Protein AF-A0A377Q6G5-F1 (afdb_monomer_lite)

Foldseek 3Di:
DCDPPDVVVVPVVDDPDDDDDDDDDFDADPPAQQRTDDPDPHDDNHHDDVPPDDDDDDDPDDDDVVVVVVVVVCVVVVVD

Radius of gyration: 21.33 Å; chains: 1; bounding box: 59×20×46 Å

Secondary structure (DSSP, 8-state):
----S-HHHHHHHS-SS--------PPB-SSSTTSB--SSSS--SS---TT-------------THHHHHHHHHHHTT--

Sequence (80 aa):
MRVFANEKLVQQLTGTLAPIQ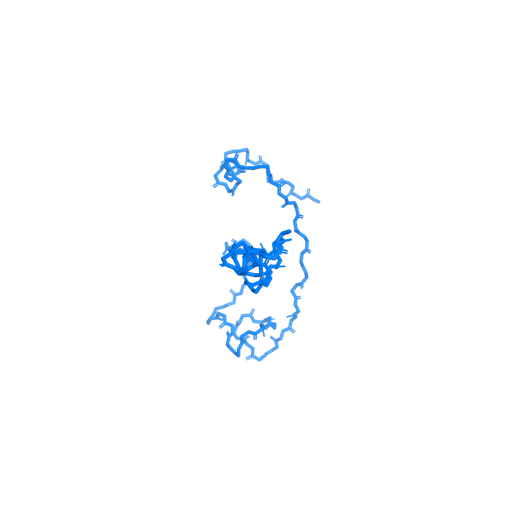ILASLKPSSVNPSHYEWSTRSGPPFSIQSGTACSAAITLSEQRPITLVLPILKKALGLD

Structure (mmCIF, N/CA/C/O backbone):
data_AF-A0A377Q6G5-F1
#
_entry.id   AF-A0A377Q6G5-F1
#
loop_
_atom_site.group_PDB
_atom_site.id
_atom_site.type_symbol
_atom_site.label_atom_id
_atom_site.label_alt_id
_atom_site.label_comp_id
_atom_site.label_asym_id
_atom_site.label_entity_id
_atom_site.label_seq_id
_atom_site.pdbx_PDB_ins_code
_atom_site.Cartn_x
_atom_site.Cartn_y
_atom_site.Cartn_z
_atom_site.occupancy
_atom_site.B_iso_or_equiv
_atom_site.auth_seq_id
_atom_site.auth_comp_id
_atom_site.auth_asym_id
_atom_site.auth_atom_id
_atom_site.pdbx_PDB_model_num
ATOM 1 N N . MET A 1 1 ? 16.424 -12.305 4.271 1.00 43.84 1 MET A N 1
ATOM 2 C CA . MET A 1 1 ? 15.584 -11.256 4.886 1.00 43.84 1 MET A CA 1
ATOM 3 C C . MET A 1 1 ? 16.456 -10.022 5.106 1.00 43.84 1 MET A C 1
ATOM 5 O O . MET A 1 1 ? 17.215 -9.994 6.061 1.00 43.84 1 MET A O 1
ATOM 9 N N . ARG A 1 2 ? 16.464 -9.052 4.179 1.00 48.84 2 ARG A N 1
ATOM 10 C CA . ARG A 1 2 ? 17.188 -7.783 4.382 1.00 48.84 2 ARG A CA 1
ATOM 11 C C . ARG A 1 2 ? 16.237 -6.821 5.080 1.00 48.84 2 ARG A C 1
ATOM 13 O O . ARG A 1 2 ? 15.520 -6.075 4.426 1.00 48.84 2 ARG A O 1
ATOM 20 N N . VAL A 1 3 ? 16.192 -6.920 6.405 1.00 58.34 3 VAL A N 1
ATOM 21 C CA . VAL A 1 3 ? 15.643 -5.862 7.257 1.00 58.34 3 VAL A CA 1
ATOM 22 C C . VAL A 1 3 ? 16.477 -4.616 6.966 1.00 58.34 3 VAL A C 1
ATOM 24 O O . VAL A 1 3 ? 17.698 -4.719 6.843 1.00 58.34 3 VAL A O 1
ATOM 27 N N . PHE A 1 4 ? 15.829 -3.482 6.720 1.00 61.91 4 PHE A N 1
ATOM 28 C CA . PHE A 1 4 ? 16.490 -2.226 6.376 1.00 61.91 4 PHE A CA 1
ATOM 29 C C . PHE A 1 4 ? 17.659 -1.962 7.341 1.00 61.91 4 PHE A C 1
ATOM 31 O O . PHE A 1 4 ? 17.447 -1.703 8.518 1.00 61.91 4 PHE A O 1
ATOM 38 N N . ALA A 1 5 ? 18.900 -2.047 6.854 1.00 61.34 5 ALA A N 1
ATOM 39 C CA . ALA A 1 5 ? 20.105 -1.945 7.688 1.00 61.34 5 ALA A CA 1
ATOM 40 C C . ALA A 1 5 ? 20.414 -0.502 8.140 1.00 61.34 5 ALA A C 1
ATOM 42 O O . ALA A 1 5 ? 21.484 -0.233 8.677 1.00 61.34 5 ALA A O 1
ATOM 43 N N . ASN A 1 6 ? 19.505 0.438 7.869 1.00 73.81 6 ASN A N 1
ATOM 44 C CA . ASN A 1 6 ? 19.656 1.851 8.175 1.00 73.81 6 ASN A CA 1
ATOM 45 C C . ASN A 1 6 ? 18.457 2.320 9.000 1.00 73.81 6 ASN A C 1
ATOM 47 O O . ASN A 1 6 ? 17.365 2.531 8.470 1.00 73.81 6 ASN A O 1
ATOM 51 N N . GLU A 1 7 ? 18.690 2.509 10.294 1.00 70.94 7 GLU A N 1
ATOM 52 C CA . GLU A 1 7 ? 17.678 2.927 11.263 1.00 70.94 7 GLU A CA 1
ATOM 53 C C . GLU A 1 7 ? 17.060 4.291 10.926 1.00 70.94 7 GLU A C 1
ATOM 55 O O . GLU A 1 7 ? 15.869 4.489 11.157 1.00 70.94 7 GLU A O 1
ATOM 60 N N . LYS A 1 8 ? 17.816 5.208 10.300 1.00 72.94 8 LYS A N 1
ATOM 61 C CA . LYS A 1 8 ? 17.275 6.506 9.856 1.00 72.94 8 LYS A CA 1
ATOM 62 C C . LYS A 1 8 ? 16.250 6.341 8.738 1.00 72.94 8 LYS A C 1
ATOM 64 O O . LYS A 1 8 ? 15.239 7.033 8.732 1.00 72.94 8 LYS A O 1
ATOM 69 N N . LEU A 1 9 ? 16.492 5.413 7.812 1.00 72.44 9 LEU A N 1
ATOM 70 C CA . LEU A 1 9 ? 15.551 5.117 6.731 1.00 72.44 9 LEU A CA 1
ATOM 71 C C . LEU A 1 9 ? 14.287 4.453 7.284 1.00 72.44 9 LEU A C 1
ATOM 73 O O . LEU A 1 9 ? 13.185 4.786 6.865 1.00 72.44 9 LEU A O 1
ATOM 77 N N . VAL A 1 10 ? 14.444 3.550 8.258 1.00 74.75 10 VAL A N 1
ATOM 78 C CA . VAL A 1 10 ? 13.304 2.946 8.959 1.00 74.75 10 VAL A CA 1
ATOM 79 C C . VAL A 1 10 ? 12.475 4.038 9.622 1.00 74.75 10 VAL A C 1
ATOM 81 O O . VAL A 1 10 ? 11.306 4.154 9.294 1.00 74.75 10 VAL A O 1
ATOM 84 N N . GLN A 1 11 ? 13.074 4.915 10.432 1.00 73.19 11 GLN A N 1
ATOM 85 C CA . GLN A 1 11 ? 12.359 6.017 11.096 1.00 73.19 11 GLN A CA 1
ATOM 86 C C . GLN A 1 11 ? 11.649 6.981 10.130 1.00 73.19 11 GLN A C 1
ATOM 88 O O . GLN A 1 11 ? 10.620 7.544 10.487 1.00 73.19 11 GLN A O 1
ATOM 93 N N . GLN A 1 12 ? 12.172 7.186 8.918 1.00 73.88 12 GLN A N 1
ATOM 94 C CA . GLN A 1 12 ? 11.512 8.017 7.903 1.00 73.88 12 GLN A CA 1
ATOM 95 C C . GLN A 1 12 ? 10.330 7.314 7.215 1.00 73.88 12 GLN A C 1
ATOM 97 O O . GLN A 1 12 ? 9.423 7.991 6.734 1.00 73.88 12 GLN A O 1
ATOM 102 N N . LEU A 1 13 ? 10.338 5.978 7.146 1.00 71.56 13 LEU A N 1
ATOM 103 C CA . LEU A 1 13 ? 9.329 5.177 6.441 1.00 71.56 13 LEU A CA 1
ATOM 104 C C . LEU A 1 13 ? 8.246 4.620 7.376 1.00 71.56 13 LEU A C 1
ATOM 106 O O . LEU A 1 13 ? 7.071 4.593 7.017 1.00 71.56 13 LEU A O 1
ATOM 110 N N . THR A 1 14 ? 8.622 4.173 8.574 1.00 69.88 14 THR A N 1
ATOM 111 C CA . THR A 1 14 ? 7.693 3.829 9.650 1.00 69.88 14 THR A CA 1
ATOM 112 C C . THR A 1 14 ? 7.391 5.109 10.409 1.00 69.88 14 THR A C 1
ATOM 114 O O . THR A 1 14 ? 8.253 5.609 11.128 1.00 69.88 14 THR A O 1
ATOM 117 N N . GLY A 1 15 ? 6.191 5.662 10.218 1.00 69.69 15 GLY A N 1
ATOM 118 C CA . GLY A 1 15 ? 5.720 6.809 10.995 1.00 69.69 15 GLY A CA 1
ATOM 119 C C . GLY A 1 15 ? 5.667 6.520 12.504 1.00 69.69 15 GLY A C 1
ATOM 120 O O . GLY A 1 15 ? 6.172 5.518 12.997 1.00 69.69 15 GLY A O 1
ATOM 121 N N . THR A 1 16 ? 4.991 7.369 13.271 1.00 66.44 16 THR A N 1
ATOM 122 C CA . THR A 1 16 ? 4.918 7.285 14.745 1.00 66.44 16 THR A CA 1
ATOM 123 C C . THR A 1 16 ? 4.164 6.072 15.313 1.00 66.44 16 THR A C 1
ATOM 125 O O . THR A 1 16 ? 4.028 5.959 16.529 1.00 66.44 16 THR A O 1
ATOM 128 N N . LEU A 1 17 ? 3.657 5.171 14.470 1.00 68.00 17 LEU A N 1
ATOM 129 C CA . LEU A 1 17 ? 2.820 4.038 14.866 1.00 68.00 17 LEU A CA 1
ATOM 130 C C . LEU A 1 17 ? 3.570 2.707 14.760 1.00 68.00 17 LEU A C 1
ATOM 132 O O . LEU A 1 17 ? 4.528 2.571 14.001 1.00 68.00 17 LEU A O 1
ATOM 136 N N . ALA A 1 18 ? 3.096 1.708 15.508 1.00 74.12 18 ALA A N 1
ATOM 137 C CA . ALA A 1 18 ? 3.657 0.363 15.483 1.00 74.12 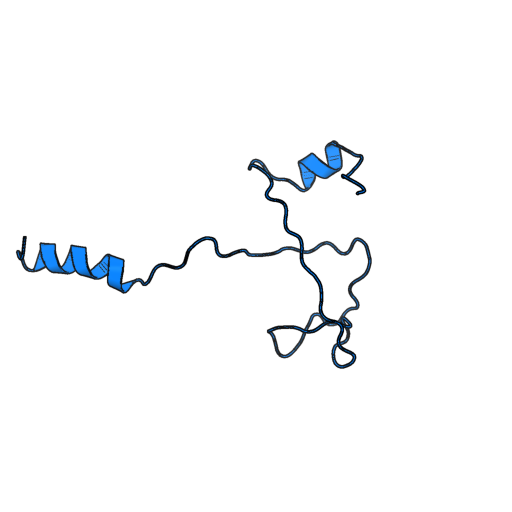18 ALA A CA 1
ATOM 138 C C . ALA A 1 18 ? 3.603 -0.227 14.055 1.00 74.12 18 ALA A C 1
ATOM 140 O O . ALA A 1 18 ? 2.518 -0.300 13.469 1.00 74.12 18 ALA A O 1
ATOM 141 N N . PRO A 1 19 ? 4.743 -0.644 13.475 1.00 70.75 19 PRO A N 1
ATOM 142 C CA . PRO A 1 19 ? 4.777 -1.155 12.113 1.00 70.75 19 PRO A CA 1
ATOM 143 C C . PRO A 1 19 ? 4.127 -2.540 12.021 1.00 70.75 19 PRO A C 1
ATOM 145 O O . PRO A 1 19 ? 4.414 -3.430 12.820 1.00 70.75 19 PRO A O 1
ATOM 148 N N . ILE A 1 20 ? 3.285 -2.737 11.005 1.00 74.06 20 ILE A N 1
ATOM 149 C CA . ILE A 1 20 ? 2.669 -4.029 10.678 1.00 74.06 20 ILE A CA 1
ATOM 150 C C . ILE A 1 20 ? 3.377 -4.601 9.447 1.00 74.06 20 ILE A C 1
ATOM 152 O O . ILE A 1 20 ? 3.494 -3.928 8.423 1.00 74.06 20 ILE A O 1
ATOM 156 N N . GLN A 1 21 ? 3.852 -5.847 9.535 1.00 77.62 21 GLN A N 1
ATOM 157 C CA . GLN A 1 21 ? 4.455 -6.529 8.390 1.00 77.62 21 GLN A CA 1
ATOM 158 C C . GLN A 1 21 ? 3.372 -7.024 7.429 1.00 77.62 21 GLN A C 1
ATOM 160 O O . GLN A 1 21 ? 2.436 -7.711 7.832 1.00 77.62 21 GLN A O 1
ATOM 165 N N . ILE A 1 22 ? 3.548 -6.730 6.141 1.00 77.25 22 ILE A N 1
ATOM 166 C CA . ILE A 1 22 ? 2.673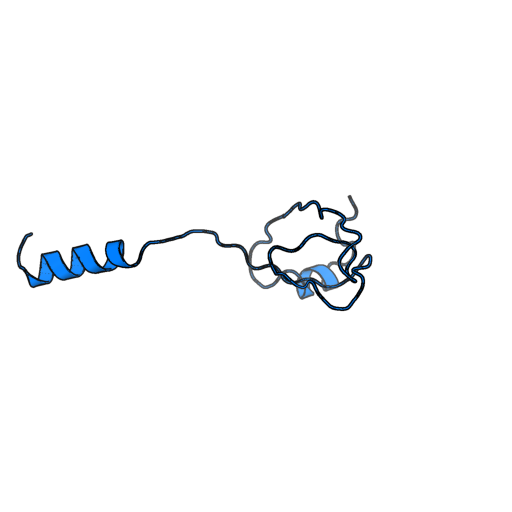 -7.200 5.066 1.00 77.25 22 ILE A CA 1
ATOM 167 C C . ILE A 1 22 ? 3.531 -7.938 4.047 1.00 77.25 22 ILE A C 1
ATOM 169 O O . ILE A 1 22 ? 4.558 -7.429 3.598 1.00 77.25 22 ILE A O 1
ATOM 173 N N . LEU A 1 23 ? 3.096 -9.138 3.676 1.00 82.50 23 LEU A N 1
ATOM 174 C CA . LEU A 1 23 ? 3.675 -9.913 2.587 1.00 82.50 23 LEU A CA 1
ATOM 175 C C . LEU A 1 23 ? 2.627 -10.015 1.483 1.00 82.50 23 LEU A C 1
ATOM 177 O O . LEU A 1 23 ? 1.543 -10.550 1.700 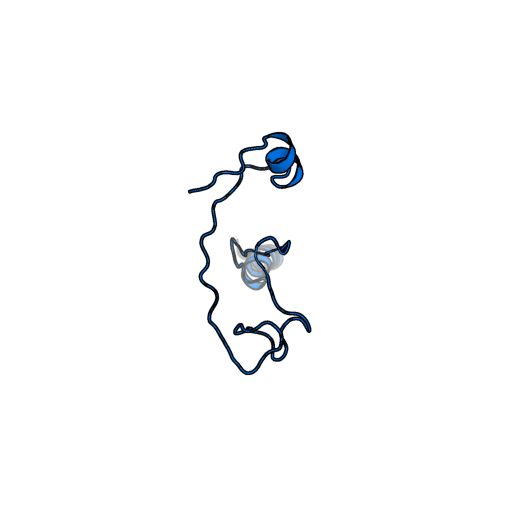1.00 82.50 23 LEU A O 1
ATOM 181 N N . ALA A 1 24 ? 2.951 -9.484 0.310 1.00 82.06 24 ALA A N 1
ATOM 182 C CA . ALA A 1 24 ? 2.092 -9.535 -0.862 1.00 82.06 24 ALA A CA 1
ATOM 183 C C . ALA A 1 24 ? 2.862 -10.132 -2.040 1.00 82.06 24 ALA A C 1
ATOM 185 O O . ALA A 1 24 ? 4.053 -9.867 -2.218 1.00 82.06 24 ALA A O 1
ATOM 186 N N . SER A 1 25 ? 2.171 -10.923 -2.855 1.00 84.81 25 SER A N 1
ATOM 187 C CA . SER A 1 25 ? 2.697 -11.453 -4.110 1.00 84.81 25 SER A CA 1
ATOM 188 C C . SER A 1 25 ? 2.004 -10.752 -5.266 1.00 84.81 25 SER A C 1
ATOM 190 O O . SER A 1 25 ? 0.779 -10.793 -5.382 1.00 84.81 25 SER A O 1
ATOM 192 N N . LEU A 1 26 ? 2.791 -10.096 -6.114 1.00 85.19 26 LEU A N 1
ATOM 193 C CA . LEU A 1 26 ? 2.280 -9.449 -7.313 1.00 85.19 26 LEU A CA 1
ATOM 194 C C . LEU A 1 26 ? 2.027 -10.506 -8.393 1.00 85.19 26 LEU A C 1
ATOM 196 O O . LEU A 1 26 ? 2.872 -11.370 -8.628 1.00 85.19 26 LEU A O 1
ATOM 200 N N . LYS A 1 27 ? 0.868 -10.432 -9.051 1.00 88.62 27 LYS A N 1
ATOM 201 C CA . LYS A 1 27 ? 0.511 -11.322 -10.162 1.00 88.62 27 LYS A CA 1
ATOM 202 C C . LYS A 1 27 ? 1.010 -10.725 -11.480 1.00 88.62 27 LYS A C 1
ATOM 204 O O . LYS A 1 27 ? 0.592 -9.609 -11.796 1.00 88.62 27 LYS A O 1
ATOM 209 N N . PRO A 1 28 ? 1.897 -11.397 -12.232 1.00 87.19 28 PRO A N 1
ATOM 210 C CA . PRO A 1 28 ? 2.409 -10.872 -13.495 1.00 87.19 28 PRO A CA 1
ATOM 211 C C . PRO A 1 28 ? 1.319 -10.760 -14.566 1.00 87.19 28 PRO A C 1
ATOM 213 O O . PRO A 1 28 ? 0.437 -11.608 -14.650 1.00 87.19 28 PRO A O 1
ATOM 216 N N . SER A 1 29 ? 1.411 -9.748 -15.427 1.00 84.88 29 SER A N 1
ATOM 217 C CA . SER A 1 29 ? 0.540 -9.587 -16.596 1.00 84.88 29 SER A CA 1
ATOM 218 C C . SER A 1 29 ? 1.304 -8.941 -17.745 1.00 84.88 29 SER A C 1
ATOM 220 O O . SER A 1 29 ? 1.991 -7.944 -17.549 1.00 84.88 29 SER A O 1
ATOM 222 N N . SER A 1 30 ? 1.165 -9.472 -18.959 1.00 79.75 30 SER A N 1
ATOM 223 C CA . SER A 1 30 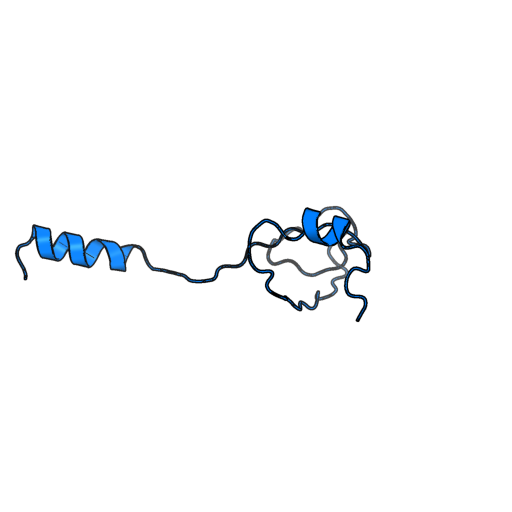? 1.770 -8.899 -20.171 1.00 79.75 30 SER A CA 1
ATOM 224 C C . SER A 1 30 ? 0.946 -7.765 -20.788 1.00 79.75 30 SER A C 1
ATOM 226 O O . SER A 1 30 ? 1.375 -7.164 -21.767 1.00 79.75 30 SER A O 1
ATOM 228 N N . VAL A 1 31 ? -0.247 -7.495 -20.250 1.00 81.19 31 VAL A N 1
ATOM 229 C CA . VAL A 1 31 ? -1.213 -6.554 -20.838 1.00 81.19 31 VAL A CA 1
ATOM 230 C C . VAL A 1 31 ? -0.945 -5.115 -20.392 1.00 81.19 31 VAL A C 1
ATOM 232 O O . VAL A 1 31 ? -1.204 -4.178 -21.142 1.00 81.19 31 VAL A O 1
ATOM 235 N N . ASN A 1 32 ? -0.404 -4.930 -19.185 1.00 80.19 32 ASN A N 1
ATOM 236 C CA . ASN A 1 32 ? -0.213 -3.612 -18.584 1.00 80.19 32 ASN A CA 1
ATOM 237 C C . ASN A 1 32 ? 1.259 -3.163 -18.645 1.00 80.19 32 ASN A C 1
ATOM 239 O O . ASN A 1 32 ? 2.141 -3.988 -18.398 1.00 80.19 32 ASN A O 1
ATOM 243 N N . PRO A 1 33 ? 1.545 -1.857 -18.842 1.00 81.88 33 PRO A N 1
ATOM 244 C CA . PRO A 1 33 ? 2.910 -1.306 -18.809 1.00 81.88 33 PRO A CA 1
ATOM 245 C C . PRO A 1 33 ? 3.672 -1.577 -17.506 1.00 81.88 33 PRO A C 1
ATOM 247 O O . PRO A 1 33 ? 4.899 -1.585 -17.483 1.00 81.88 33 PRO A O 1
ATOM 250 N N . SER A 1 34 ? 2.948 -1.806 -16.412 1.00 84.19 34 SER A N 1
ATOM 251 C CA . SER A 1 34 ? 3.535 -2.131 -15.116 1.00 84.19 34 SER A CA 1
ATOM 252 C C . SER A 1 34 ? 3.984 -3.590 -14.984 1.00 84.19 34 SER A C 1
ATOM 254 O O . SER A 1 34 ? 4.572 -3.930 -13.964 1.00 84.19 34 SER A O 1
ATOM 256 N N . HIS A 1 35 ? 3.641 -4.453 -15.946 1.00 86.06 35 HIS A N 1
ATOM 257 C CA . HIS A 1 35 ? 3.848 -5.906 -15.935 1.00 86.06 35 HIS A CA 1
ATOM 258 C C . HIS A 1 35 ? 3.100 -6.696 -14.843 1.00 86.06 35 HIS A C 1
ATOM 260 O O . HIS A 1 35 ? 3.448 -7.843 -14.560 1.00 86.06 35 HIS A O 1
ATOM 266 N N . TYR A 1 36 ? 2.051 -6.118 -14.248 1.00 88.12 36 TYR A N 1
ATOM 267 C CA . TYR A 1 36 ? 1.270 -6.743 -13.172 1.00 88.12 36 TYR A CA 1
ATOM 268 C C . TYR A 1 36 ? -0.244 -6.598 -13.388 1.00 88.12 36 TYR A C 1
ATOM 270 O O . TYR A 1 36 ? -0.704 -5.719 -14.126 1.00 88.12 36 TYR A O 1
ATOM 278 N N . GLU A 1 37 ? -1.019 -7.485 -12.765 1.00 87.94 37 GLU A N 1
ATOM 279 C CA . GLU A 1 37 ? -2.479 -7.391 -12.690 1.00 87.94 37 GLU A CA 1
ATOM 280 C C . GLU A 1 37 ? -2.918 -6.285 -11.725 1.00 87.94 37 GLU A C 1
ATOM 282 O O . GLU A 1 37 ? -2.333 -6.102 -10.656 1.00 87.94 37 GLU A O 1
ATOM 287 N N . TRP A 1 38 ? -4.000 -5.593 -12.085 1.00 85.69 38 TRP A N 1
ATOM 288 C CA . TRP A 1 38 ? -4.609 -4.541 -11.276 1.00 85.69 38 TRP A CA 1
ATOM 289 C C . TRP A 1 38 ? -6.106 -4.774 -11.150 1.00 85.69 38 TRP A C 1
ATOM 291 O O . TRP A 1 38 ? -6.755 -5.243 -12.083 1.00 85.69 38 TRP A O 1
ATOM 301 N N . SER A 1 39 ? -6.663 -4.404 -9.998 1.00 81.69 39 SER A N 1
ATOM 302 C CA . SER A 1 39 ? -8.115 -4.326 -9.810 1.00 81.69 39 SER A CA 1
ATOM 303 C C . SER A 1 39 ? -8.742 -3.222 -10.668 1.00 81.69 39 SER A C 1
ATOM 305 O O . SER A 1 39 ? -9.914 -3.303 -11.031 1.00 81.69 39 SER A O 1
ATOM 307 N N . THR A 1 40 ? -7.964 -2.196 -11.018 1.00 76.25 40 THR A N 1
ATOM 308 C CA . THR A 1 40 ? -8.343 -1.144 -11.959 1.00 76.25 40 THR A CA 1
ATOM 309 C C . THR A 1 40 ? -8.022 -1.552 -13.394 1.00 76.25 40 THR A C 1
ATOM 311 O O . THR A 1 40 ? -7.017 -2.200 -13.666 1.00 76.25 40 THR A O 1
ATOM 314 N N . ARG A 1 41 ? -8.861 -1.118 -14.346 1.00 70.94 41 ARG A N 1
ATOM 315 C CA . ARG A 1 41 ? -8.692 -1.418 -15.781 1.00 70.94 41 ARG A CA 1
ATOM 316 C C . ARG A 1 41 ? -7.316 -1.012 -16.327 1.00 70.94 41 ARG A C 1
ATOM 318 O O . ARG A 1 41 ? -6.811 -1.665 -17.229 1.00 70.94 41 ARG A O 1
ATOM 325 N N . SER A 1 42 ? -6.742 0.065 -15.796 1.00 72.81 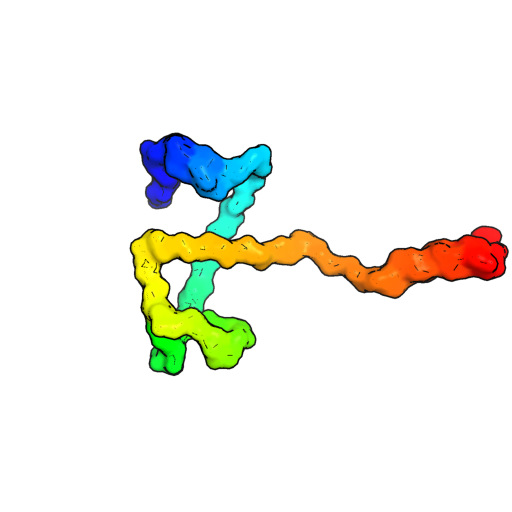42 SER A N 1
ATOM 326 C CA . SER A 1 42 ? -5.386 0.516 -16.100 1.00 72.81 42 SER A CA 1
ATOM 327 C C . SER A 1 42 ? -4.572 0.496 -14.816 1.00 72.81 42 SER A C 1
ATOM 329 O O . SER A 1 42 ? -4.993 1.066 -13.805 1.00 72.81 42 SER A O 1
ATOM 331 N N . GLY A 1 43 ? -3.411 -0.148 -14.873 1.00 80.62 43 GLY A N 1
ATOM 332 C CA . GLY A 1 43 ? -2.345 0.050 -13.900 1.00 80.62 43 GLY A CA 1
ATOM 333 C C . GLY A 1 43 ? -1.615 1.384 -14.114 1.00 80.62 43 GLY A C 1
ATOM 334 O O . GLY A 1 43 ? -1.996 2.168 -14.992 1.00 80.62 43 GLY A O 1
ATOM 335 N N . PRO A 1 44 ? -0.549 1.646 -13.341 1.00 82.00 44 PRO A N 1
ATOM 336 C CA . PRO A 1 44 ? 0.333 2.777 -13.572 1.00 82.00 44 PRO A CA 1
ATOM 337 C C . PRO A 1 44 ? 0.992 2.682 -14.962 1.00 82.00 44 PRO A C 1
ATOM 339 O O . PRO A 1 44 ? 1.309 1.581 -15.421 1.00 82.00 44 PRO A O 1
ATOM 342 N N . PRO A 1 45 ? 1.244 3.823 -15.630 1.00 85.25 45 PRO A N 1
ATOM 343 C CA . PRO A 1 45 ? 1.805 3.864 -16.983 1.00 85.25 45 PRO A CA 1
ATOM 344 C C . PRO A 1 45 ? 3.322 3.590 -17.020 1.00 85.25 45 PRO A C 1
ATOM 346 O O . PRO A 1 45 ? 3.985 3.929 -17.995 1.00 85.25 45 PRO A O 1
ATOM 349 N N . PHE A 1 46 ? 3.887 3.008 -15.959 1.00 84.56 46 PHE A N 1
ATOM 350 C CA . PHE A 1 46 ? 5.315 2.742 -15.806 1.00 84.56 46 PHE A CA 1
ATOM 351 C C . PHE A 1 46 ? 5.565 1.359 -15.193 1.00 84.56 46 PHE A C 1
ATOM 353 O O . PHE A 1 46 ? 4.739 0.834 -14.444 1.00 84.56 46 PHE A O 1
ATOM 360 N N . SER A 1 47 ? 6.733 0.792 -15.501 1.00 83.88 47 SER A N 1
ATOM 361 C CA . SER A 1 47 ? 7.201 -0.488 -14.961 1.00 83.88 47 SER A CA 1
ATOM 362 C C . SER A 1 47 ? 7.572 -0.364 -13.481 1.00 83.88 47 SER A C 1
ATOM 364 O O . SER A 1 47 ? 8.265 0.577 -13.088 1.00 83.88 47 SER A O 1
ATOM 366 N N . ILE A 1 48 ? 7.120 -1.310 -12.654 1.00 83.94 48 ILE A N 1
ATOM 367 C CA . ILE A 1 48 ? 7.476 -1.361 -11.230 1.00 83.94 48 ILE A CA 1
ATOM 368 C C . ILE A 1 48 ? 8.818 -2.080 -11.087 1.00 83.94 48 ILE A C 1
ATOM 370 O O . ILE A 1 48 ? 8.959 -3.238 -11.481 1.00 83.94 48 ILE A O 1
ATOM 374 N N . GLN A 1 49 ? 9.792 -1.396 -10.491 1.00 83.38 49 GLN A N 1
ATOM 375 C CA . GLN A 1 49 ? 11.151 -1.888 -10.292 1.00 83.38 49 GLN A CA 1
ATOM 376 C C . GLN A 1 49 ? 11.434 -2.154 -8.808 1.00 83.38 49 GLN A C 1
ATOM 378 O O . GLN A 1 49 ? 10.711 -1.716 -7.909 1.00 83.38 49 GLN A O 1
ATOM 383 N N . SER A 1 50 ? 12.529 -2.861 -8.531 1.00 81.56 50 SER A N 1
ATOM 384 C CA . SER A 1 50 ? 13.028 -3.009 -7.163 1.00 81.56 50 SER A CA 1
ATOM 385 C C . SER A 1 50 ? 13.326 -1.638 -6.556 1.00 81.56 50 SER A C 1
ATOM 387 O O . SER A 1 50 ? 14.115 -0.873 -7.103 1.00 81.56 50 SER A O 1
ATOM 389 N N . GLY A 1 51 ? 12.715 -1.340 -5.409 1.00 80.00 51 GLY A N 1
ATOM 390 C CA . GLY A 1 51 ? 12.878 -0.054 -4.726 1.00 80.00 51 GLY A CA 1
ATOM 391 C C . GLY A 1 51 ? 11.891 1.035 -5.155 1.00 80.00 51 GLY A C 1
ATOM 392 O O . GLY A 1 51 ? 11.979 2.145 -4.636 1.00 80.00 51 GLY A O 1
ATOM 393 N N . THR A 1 52 ? 10.930 0.743 -6.042 1.00 82.69 52 THR A N 1
ATOM 394 C CA . THR A 1 52 ? 9.799 1.649 -6.286 1.00 82.69 52 THR A CA 1
ATOM 395 C C . THR A 1 52 ? 9.036 1.879 -4.978 1.00 82.69 52 THR A C 1
ATOM 397 O O . THR A 1 52 ? 8.586 0.929 -4.337 1.00 82.69 52 THR A O 1
ATOM 400 N N . ALA A 1 53 ? 8.909 3.144 -4.573 1.00 80.38 53 ALA A N 1
ATOM 401 C CA . ALA A 1 53 ? 8.129 3.516 -3.401 1.00 80.38 53 ALA A CA 1
ATOM 402 C C . ALA A 1 53 ? 6.637 3.301 -3.683 1.00 80.38 53 ALA A C 1
ATOM 404 O O . ALA A 1 53 ? 6.110 3.790 -4.683 1.00 80.38 53 ALA A O 1
ATOM 405 N N . CYS A 1 54 ? 5.964 2.587 -2.786 1.00 76.62 54 CYS A N 1
ATOM 406 C CA . CYS A 1 54 ? 4.546 2.276 -2.896 1.00 76.62 54 CYS A CA 1
ATOM 407 C C . CYS A 1 54 ? 3.832 2.674 -1.606 1.00 76.62 54 CYS A C 1
ATOM 409 O O . CYS A 1 54 ? 4.345 2.443 -0.512 1.00 76.62 54 CYS A O 1
ATOM 411 N N . SER A 1 55 ? 2.619 3.199 -1.748 1.00 76.56 55 SER A N 1
ATOM 412 C CA . SER A 1 55 ? 1.689 3.407 -0.638 1.00 76.56 55 SER A CA 1
ATOM 413 C C . SER A 1 55 ? 0.557 2.394 -0.753 1.00 76.56 55 SER A C 1
ATOM 415 O O . SER A 1 55 ? 0.047 2.162 -1.849 1.00 76.56 55 SER A O 1
ATOM 417 N N . ALA A 1 56 ? 0.151 1.798 0.365 1.00 75.06 56 ALA A N 1
ATOM 418 C CA . ALA A 1 56 ? -0.966 0.862 0.421 1.00 75.06 56 ALA A CA 1
ATOM 419 C C . ALA A 1 56 ? -2.002 1.344 1.442 1.00 75.06 56 ALA A C 1
ATOM 421 O O . ALA A 1 56 ? -1.645 1.754 2.544 1.00 75.06 56 ALA A O 1
ATOM 422 N N . ALA A 1 57 ? -3.281 1.276 1.073 1.00 76.88 57 ALA A N 1
ATOM 423 C CA . ALA A 1 57 ? -4.398 1.471 1.989 1.00 76.88 57 ALA A CA 1
ATOM 424 C C . ALA A 1 57 ? -4.953 0.099 2.384 1.00 76.88 57 ALA A C 1
ATOM 426 O O . ALA A 1 57 ? -5.222 -0.733 1.518 1.00 76.88 57 ALA A O 1
ATOM 427 N N . ILE A 1 58 ? -5.100 -0.143 3.686 1.00 76.62 58 ILE A N 1
ATOM 428 C CA . ILE A 1 58 ? -5.555 -1.425 4.232 1.00 76.62 58 ILE A CA 1
ATOM 429 C C . ILE A 1 58 ? -6.810 -1.155 5.044 1.00 76.62 58 ILE A C 1
ATOM 431 O O . ILE A 1 58 ? -6.775 -0.415 6.027 1.00 76.62 58 ILE A O 1
ATOM 435 N N . THR A 1 59 ? -7.917 -1.763 4.640 1.00 81.06 59 THR A N 1
ATOM 436 C CA . THR A 1 59 ? -9.165 -1.698 5.399 1.00 81.06 59 THR A CA 1
ATOM 437 C C . THR A 1 59 ? -9.090 -2.689 6.558 1.00 81.06 59 THR A C 1
ATOM 439 O O . THR A 1 59 ? -9.057 -3.896 6.335 1.00 81.06 59 THR A O 1
ATOM 442 N N . LEU A 1 60 ? -9.043 -2.184 7.795 1.00 81.88 60 LEU A N 1
ATOM 443 C CA . LEU A 1 60 ? -9.005 -3.013 9.011 1.00 81.88 60 LEU A CA 1
ATOM 444 C C . LEU A 1 60 ? -10.398 -3.492 9.446 1.00 81.88 60 LEU A C 1
ATOM 446 O O . LEU A 1 60 ? -10.528 -4.561 10.036 1.00 81.88 60 LEU A O 1
ATOM 450 N N . SER A 1 61 ? -11.437 -2.705 9.164 1.00 81.50 61 SER A N 1
ATOM 451 C CA . SER A 1 61 ? -12.826 -3.052 9.454 1.00 81.50 61 SER A CA 1
ATOM 452 C C . SER A 1 61 ? -13.776 -2.358 8.482 1.00 81.50 61 SER A C 1
ATOM 454 O O . SER A 1 61 ? -13.522 -1.248 8.017 1.00 81.50 61 SER A O 1
ATOM 456 N N . GLU A 1 62 ? -14.886 -3.025 8.177 1.00 82.69 62 GLU A N 1
ATOM 457 C CA . GLU A 1 62 ? -15.985 -2.469 7.395 1.00 82.69 62 GLU A CA 1
ATOM 458 C C . GLU A 1 62 ? -17.237 -2.444 8.275 1.00 82.69 62 GLU A C 1
ATOM 460 O O . GLU A 1 62 ? -17.644 -3.469 8.823 1.00 82.69 62 GLU A O 1
ATOM 465 N N . GLN A 1 63 ? -17.852 -1.270 8.426 1.00 80.31 63 GLN A N 1
ATOM 466 C CA . GLN A 1 63 ? -19.081 -1.111 9.198 1.00 80.31 63 GLN A CA 1
ATOM 467 C C . GLN A 1 63 ? -20.176 -0.499 8.327 1.00 80.31 63 GLN A C 1
ATOM 469 O O . GLN A 1 63 ? -20.004 0.563 7.731 1.00 80.31 63 GLN A O 1
ATOM 474 N N . ARG A 1 64 ? -21.339 -1.158 8.285 1.00 83.94 64 ARG A N 1
ATOM 475 C CA . ARG A 1 64 ? -22.502 -0.666 7.540 1.00 83.94 64 ARG A CA 1
ATOM 476 C C . ARG A 1 64 ? -23.098 0.562 8.247 1.00 83.94 64 ARG A C 1
ATOM 478 O O . ARG A 1 64 ? -23.430 0.455 9.430 1.00 83.94 64 ARG A O 1
ATOM 485 N N . PRO A 1 65 ? -23.329 1.690 7.546 1.00 76.88 65 PRO A N 1
ATOM 486 C CA . PRO A 1 65 ? -23.895 2.896 8.157 1.00 76.88 65 PRO A CA 1
ATOM 487 C C . PRO A 1 65 ? -25.256 2.674 8.831 1.00 76.88 65 PRO A C 1
ATOM 489 O O . PRO A 1 65 ? -25.536 3.277 9.861 1.00 76.88 65 PRO A O 1
ATOM 492 N N . ILE A 1 66 ? -26.088 1.762 8.310 1.00 79.44 66 ILE A N 1
ATOM 493 C CA . ILE A 1 66 ? -27.405 1.443 8.893 1.00 79.44 66 ILE A CA 1
ATOM 494 C C . ILE A 1 66 ? -27.313 0.939 10.341 1.00 79.44 66 ILE A C 1
ATOM 496 O O . ILE A 1 66 ? -28.197 1.214 11.151 1.00 79.44 66 ILE A O 1
ATOM 500 N N . THR A 1 67 ? -26.208 0.279 10.695 1.00 75.31 67 THR A N 1
ATOM 501 C CA . THR A 1 67 ? -25.942 -0.192 12.057 1.00 75.31 67 THR A CA 1
ATOM 502 C C . THR A 1 67 ? -25.776 0.975 13.040 1.00 75.31 67 THR A C 1
ATOM 504 O O . THR A 1 67 ? -26.062 0.813 14.221 1.00 75.31 67 THR A O 1
ATOM 507 N N . LEU A 1 68 ? -25.374 2.162 12.566 1.00 74.62 68 LEU A N 1
ATOM 508 C CA . LEU A 1 68 ? -25.281 3.388 13.371 1.00 74.62 68 LEU A CA 1
ATOM 509 C C . LEU A 1 68 ? -26.624 4.125 13.487 1.00 74.62 68 LEU A C 1
ATOM 511 O O . LEU A 1 68 ? -26.874 4.788 14.488 1.00 74.62 68 LEU A O 1
ATOM 515 N N . VAL A 1 69 ? -27.500 4.003 12.486 1.00 79.94 69 VAL A N 1
ATOM 516 C CA . VAL A 1 69 ? -28.786 4.723 12.444 1.00 79.94 69 VAL A CA 1
ATOM 517 C C . VAL A 1 69 ? -29.857 4.034 13.292 1.00 79.94 69 VAL A C 1
ATOM 519 O O . VAL A 1 69 ? -30.615 4.710 13.982 1.00 79.94 69 VAL A O 1
ATOM 522 N N . LEU A 1 70 ? -29.902 2.698 13.292 1.00 78.81 70 LEU A N 1
ATOM 523 C CA . LEU A 1 70 ? -30.850 1.910 14.092 1.00 78.81 70 LEU A CA 1
ATOM 524 C C . LEU A 1 70 ? -30.932 2.323 15.577 1.00 78.81 70 LEU A C 1
ATOM 526 O O . LEU A 1 70 ? -32.048 2.516 16.058 1.00 78.81 70 LEU A O 1
ATOM 530 N N . PRO A 1 71 ? -29.821 2.488 16.321 1.00 76.62 71 PRO A N 1
ATOM 531 C CA . PRO A 1 71 ? -29.895 2.916 17.719 1.00 76.62 71 PRO A CA 1
ATOM 532 C C . PRO A 1 71 ? -30.416 4.352 17.885 1.00 76.62 71 PRO A C 1
ATOM 534 O O . PRO A 1 71 ? -31.137 4.627 18.840 1.00 76.62 71 PRO A O 1
ATOM 537 N N . ILE A 1 72 ? -30.108 5.261 16.953 1.00 81.50 72 ILE A N 1
ATOM 538 C CA . ILE A 1 72 ? -30.618 6.643 16.980 1.00 81.50 72 ILE A CA 1
ATOM 539 C C . ILE A 1 72 ? -32.132 6.647 16.745 1.00 81.50 72 ILE A C 1
ATOM 541 O O . ILE A 1 72 ? -32.872 7.320 17.459 1.00 81.50 72 ILE A O 1
ATOM 545 N N . LEU A 1 73 ? -32.598 5.853 15.779 1.00 78.69 73 LEU A N 1
ATOM 546 C CA . LEU A 1 73 ? -34.013 5.730 15.448 1.00 78.69 73 LEU A CA 1
ATOM 547 C C . LEU A 1 73 ? -34.818 5.091 16.591 1.00 78.69 73 LEU A C 1
ATOM 549 O O . LEU A 1 73 ? -35.897 5.580 16.908 1.00 78.69 73 LEU A O 1
ATOM 553 N N . LYS A 1 74 ? -34.286 4.053 17.255 1.00 75.50 74 LYS A N 1
ATOM 554 C CA . LYS A 1 74 ? -34.915 3.447 18.446 1.00 75.50 74 LYS A CA 1
ATOM 555 C C . LYS A 1 74 ? -35.114 4.458 19.576 1.00 75.50 74 LYS A C 1
ATOM 557 O O . LYS A 1 74 ? -36.210 4.529 20.124 1.00 75.50 74 LYS A O 1
ATOM 562 N N . LYS A 1 75 ? -34.100 5.288 19.856 1.00 78.38 75 LYS A N 1
ATOM 563 C CA . LYS A 1 75 ? -34.196 6.375 20.845 1.00 78.38 75 LYS A CA 1
ATOM 564 C C . LYS A 1 75 ? -35.199 7.454 20.442 1.00 78.38 75 LYS A C 1
ATOM 566 O O . LYS A 1 75 ? -35.967 7.908 21.280 1.00 78.38 75 LYS A O 1
ATOM 571 N N . ALA A 1 76 ? -35.213 7.858 19.171 1.00 79.38 76 ALA A N 1
ATOM 572 C CA . ALA A 1 76 ? -36.138 8.877 18.671 1.00 79.38 76 ALA A CA 1
ATOM 573 C C . ALA A 1 76 ? -37.605 8.412 18.685 1.00 79.38 76 ALA A C 1
ATOM 575 O O . ALA A 1 76 ? -38.505 9.226 18.866 1.00 79.38 76 ALA A O 1
ATOM 576 N N . LEU A 1 77 ? -37.838 7.110 18.504 1.00 82.56 77 LEU A N 1
ATOM 577 C CA . LEU A 1 77 ? -39.166 6.498 18.533 1.00 82.56 77 LEU A CA 1
ATOM 578 C C . LEU A 1 77 ? -39.579 5.990 19.930 1.00 82.56 77 LEU A C 1
ATOM 580 O O . LEU A 1 77 ? -40.676 5.457 20.064 1.00 82.56 77 LEU A O 1
ATOM 584 N N . GLY A 1 78 ? -38.732 6.136 20.958 1.00 74.06 78 GLY A N 1
ATOM 585 C CA . GLY A 1 78 ? -39.049 5.740 22.337 1.00 74.06 78 GLY A CA 1
ATOM 586 C C . GLY A 1 78 ? -39.239 4.232 22.547 1.00 74.06 78 GLY A C 1
ATOM 587 O O . GLY A 1 78 ? -40.013 3.839 23.409 1.00 74.06 78 GLY A O 1
ATOM 588 N N . LEU A 1 79 ? -38.570 3.397 21.746 1.00 73.62 79 LEU A N 1
ATOM 589 C CA . LEU A 1 79 ? -38.658 1.926 21.779 1.00 73.62 79 LEU A CA 1
ATOM 590 C C . LEU A 1 79 ? -37.582 1.263 22.668 1.00 73.62 79 LEU A C 1
ATOM 592 O O . LEU A 1 79 ? -37.172 0.137 22.377 1.00 73.62 79 LEU A O 1
ATOM 596 N N . ASP A 1 80 ? -37.102 1.962 23.700 1.00 58.44 80 ASP A N 1
ATOM 597 C CA . ASP A 1 80 ? -36.259 1.355 24.747 1.00 58.44 80 ASP A CA 1
ATOM 598 C C . ASP A 1 80 ? -37.113 0.589 25.774 1.00 58.44 80 ASP A C 1
ATOM 600 O O . ASP A 1 80 ? -38.186 1.105 26.166 1.00 58.44 80 ASP A O 1
#

Organism: NCBI:txid537

pLDDT: mean 77.03, std 8.11, range [43.84, 88.62]